Protein AF-A0A5N0T9B1-F1 (afdb_monomer_lite)

Radius of gyration: 21.79 Å; chains: 1; bounding box: 27×84×42 Å

Foldseek 3Di:
DDDDDDDDDPPPPPPPPPPPPPLQCLQLLVVVVPADNQLSVQLLVQLPVVDDPVLSSLLSQLSVQLVVVVVVVDDNVVSSLVSLVVSCVVVVHDSVVSCVSNVVSVVSSVVSSCVSRVPD

Structure (mmCIF, N/CA/C/O backbone):
data_AF-A0A5N0T9B1-F1
#
_entry.id   AF-A0A5N0T9B1-F1
#
loop_
_atom_site.group_PDB
_atom_site.id
_atom_site.type_symbol
_atom_site.label_atom_id
_atom_site.label_alt_id
_atom_site.label_comp_id
_atom_site.label_asym_id
_atom_site.label_entity_id
_atom_site.label_seq_id
_atom_site.pdbx_PDB_ins_code
_atom_site.Cartn_x
_atom_site.Cartn_y
_atom_site.Cartn_z
_atom_site.occupancy
_atom_site.B_iso_or_equiv
_atom_site.auth_seq_id
_atom_site.auth_comp_id
_atom_site.auth_asym_id
_atom_site.auth_atom_id
_atom_site.pdbx_PDB_model_num
ATOM 1 N N . MET A 1 1 ? 2.022 68.552 -26.330 1.00 42.69 1 MET A N 1
ATOM 2 C CA . MET A 1 1 ? 1.401 67.422 -27.057 1.00 42.69 1 MET A CA 1
ATOM 3 C C . MET A 1 1 ? 1.240 66.256 -26.085 1.00 42.69 1 MET A C 1
ATOM 5 O O . MET A 1 1 ? 2.226 65.833 -25.506 1.00 42.69 1 MET A O 1
ATOM 9 N N . ARG A 1 2 ? 0.004 65.817 -25.813 1.00 50.97 2 ARG A N 1
ATOM 10 C CA . ARG A 1 2 ? -0.320 64.638 -24.981 1.00 50.97 2 ARG A CA 1
ATOM 11 C C . ARG A 1 2 ? -0.745 63.488 -25.895 1.00 50.97 2 ARG A C 1
ATOM 13 O O . ARG A 1 2 ? -1.411 63.789 -26.885 1.00 50.97 2 ARG A O 1
ATOM 20 N N . LYS A 1 3 ? -0.468 62.243 -25.465 1.00 38.62 3 LYS A N 1
ATOM 21 C CA . LYS A 1 3 ? -1.038 60.915 -25.843 1.00 38.62 3 LYS A CA 1
ATOM 22 C C . LYS A 1 3 ? 0.107 59.941 -26.183 1.00 38.62 3 LYS A C 1
ATOM 24 O O . LYS A 1 3 ? 0.991 60.329 -26.923 1.00 38.62 3 LYS A O 1
ATOM 29 N N . ARG A 1 4 ? 0.173 58.686 -25.732 1.00 50.53 4 ARG A N 1
ATOM 30 C CA . ARG A 1 4 ? -0.710 57.812 -24.939 1.00 50.53 4 ARG A CA 1
ATOM 31 C C . ARG A 1 4 ? 0.179 56.663 -24.434 1.00 50.53 4 ARG A C 1
ATOM 33 O O . ARG A 1 4 ? 0.753 55.960 -25.256 1.00 50.53 4 ARG A O 1
ATOM 40 N N . THR A 1 5 ? 0.271 56.464 -23.124 1.00 50.59 5 THR A N 1
ATOM 41 C CA . THR A 1 5 ? 0.815 55.227 -22.547 1.00 50.59 5 THR A CA 1
ATOM 42 C C . THR A 1 5 ? -0.266 54.156 -22.671 1.00 50.59 5 THR A C 1
ATOM 44 O O . THR A 1 5 ? -1.339 54.300 -22.087 1.00 50.59 5 THR A O 1
ATOM 47 N N . LEU A 1 6 ? -0.026 53.126 -23.482 1.00 51.47 6 LEU A N 1
ATOM 48 C CA . LEU A 1 6 ? -0.866 51.931 -23.539 1.00 51.47 6 LEU A CA 1
ATOM 49 C C . LEU A 1 6 ? -0.496 51.039 -22.347 1.00 51.47 6 LEU A C 1
ATOM 51 O O . LEU A 1 6 ? 0.542 50.387 -22.358 1.00 51.47 6 LEU A O 1
ATOM 55 N N . LEU A 1 7 ? -1.333 51.052 -21.308 1.00 51.47 7 LEU A N 1
ATOM 56 C CA . LEU A 1 7 ? -1.374 49.992 -20.302 1.00 51.47 7 LEU A CA 1
ATOM 57 C C . LEU A 1 7 ? -2.104 48.792 -20.908 1.00 51.47 7 LEU A C 1
ATOM 59 O O . LEU A 1 7 ? -3.252 48.910 -21.333 1.00 51.47 7 LEU A O 1
ATOM 63 N N . MET A 1 8 ? -1.429 47.650 -20.938 1.00 51.38 8 MET A N 1
ATOM 64 C CA . MET A 1 8 ? -1.981 46.363 -21.343 1.00 51.38 8 MET A CA 1
ATOM 65 C C . MET A 1 8 ? -2.280 45.575 -20.056 1.00 51.38 8 MET A C 1
ATOM 67 O O . MET A 1 8 ? -1.345 45.318 -19.296 1.00 51.38 8 MET A O 1
ATOM 71 N N . PRO A 1 9 ? -3.541 45.223 -19.746 1.00 53.53 9 PRO A N 1
ATOM 72 C CA . PRO A 1 9 ? -3.843 44.337 -18.636 1.00 53.53 9 PRO A CA 1
ATOM 73 C C . PRO A 1 9 ? -3.727 42.900 -19.150 1.00 53.53 9 PRO A C 1
ATOM 75 O O . PRO A 1 9 ? -4.616 42.401 -19.835 1.00 53.53 9 PRO A O 1
ATOM 78 N N . ALA A 1 10 ? -2.605 42.240 -18.871 1.00 56.38 10 ALA A N 1
ATOM 79 C CA . ALA A 1 10 ? -2.507 40.798 -19.054 1.00 56.38 10 ALA A CA 1
ATOM 80 C C . ALA A 1 10 ? -3.120 40.131 -17.821 1.00 56.38 10 ALA A C 1
ATOM 82 O O . ALA A 1 10 ? -2.468 39.945 -16.796 1.00 56.38 10 ALA A O 1
ATOM 83 N N . THR A 1 11 ? -4.415 39.846 -17.914 1.00 59.34 11 THR A N 1
ATOM 84 C CA . THR A 1 11 ? -5.167 39.032 -16.962 1.00 59.34 11 THR A CA 1
ATOM 85 C C . THR A 1 11 ? -4.518 37.653 -16.902 1.00 59.34 11 THR A C 1
ATOM 87 O O . THR A 1 11 ? -4.680 36.838 -17.809 1.00 59.34 11 THR A O 1
ATOM 90 N N . MET A 1 12 ? -3.722 37.411 -15.865 1.00 60.41 12 MET A N 1
ATOM 91 C CA . MET A 1 12 ? -3.097 36.119 -15.624 1.00 60.41 12 MET A CA 1
ATOM 92 C C . MET A 1 12 ? -4.191 35.172 -15.122 1.00 60.41 12 MET A C 1
ATOM 94 O O . MET A 1 12 ? -4.624 35.249 -13.974 1.00 60.41 12 MET A O 1
ATOM 98 N N . VAL A 1 13 ? -4.712 34.345 -16.030 1.00 60.12 13 VAL A N 1
ATOM 99 C CA . VAL A 1 13 ? -5.635 33.255 -15.708 1.00 60.12 13 VAL A CA 1
ATOM 100 C C . VAL A 1 13 ? -4.871 32.264 -14.837 1.00 60.12 13 VAL A C 1
ATOM 102 O O . VAL A 1 13 ? -3.969 31.575 -15.310 1.00 60.12 13 VAL A O 1
ATOM 105 N N . LEU A 1 14 ? -5.207 32.232 -13.550 1.00 53.50 14 LEU A N 1
ATOM 106 C CA . LEU A 1 14 ? -4.724 31.232 -12.611 1.00 53.50 14 LEU A CA 1
ATOM 107 C C . LEU A 1 14 ? -5.375 29.895 -12.994 1.00 53.50 14 LEU A C 1
ATOM 109 O O . LEU A 1 14 ? -6.526 29.635 -12.648 1.00 53.50 14 LEU A O 1
ATOM 113 N N . MET A 1 15 ? -4.662 29.069 -13.764 1.00 49.84 15 MET A N 1
ATOM 114 C CA . MET A 1 15 ? -5.004 27.658 -13.924 1.00 49.84 15 MET A CA 1
ATOM 115 C C . MET A 1 15 ? -4.850 26.991 -12.555 1.00 49.84 15 MET A C 1
ATOM 117 O O . MET A 1 15 ? -3.748 26.632 -12.148 1.00 49.84 15 MET A O 1
ATOM 121 N N . MET A 1 16 ? -5.957 26.845 -11.829 1.00 51.72 16 MET A N 1
ATOM 122 C CA . MET A 1 16 ? -6.054 25.842 -10.777 1.00 51.72 16 MET A CA 1
ATOM 123 C C . MET A 1 16 ? -6.036 24.478 -11.466 1.00 51.72 16 MET A C 1
ATOM 125 O O . MET A 1 16 ? -7.067 23.982 -11.912 1.00 51.72 16 MET A O 1
ATOM 129 N N . ALA A 1 17 ? -4.842 23.906 -11.607 1.00 48.41 17 ALA A N 1
ATOM 130 C CA . ALA A 1 17 ? -4.698 22.483 -11.843 1.00 48.41 17 ALA A CA 1
ATOM 131 C C . ALA A 1 17 ? -5.207 21.782 -10.581 1.00 48.41 17 ALA A C 1
ATOM 133 O O . ALA A 1 17 ? -4.520 21.719 -9.563 1.00 48.41 17 ALA A O 1
ATOM 134 N N . THR A 1 18 ? -6.452 21.323 -10.622 1.00 43.66 18 THR A N 1
ATOM 135 C CA . THR A 1 18 ? -6.958 20.340 -9.675 1.00 43.66 18 THR A CA 1
ATOM 136 C C . THR A 1 18 ? -6.237 19.034 -9.983 1.00 43.66 18 THR A C 1
ATOM 138 O O . THR A 1 18 ? -6.668 18.251 -10.828 1.00 43.66 18 THR A O 1
ATOM 141 N N . ALA A 1 19 ? -5.082 18.844 -9.341 1.00 42.78 19 ALA A N 1
ATOM 142 C CA . ALA A 1 19 ? -4.444 17.546 -9.219 1.00 42.78 19 ALA A CA 1
ATOM 143 C C . ALA A 1 19 ? -5.432 16.646 -8.474 1.00 42.78 19 ALA A C 1
ATOM 145 O O . ALA A 1 19 ? -5.514 16.658 -7.249 1.00 42.78 19 ALA A O 1
ATOM 146 N N . HIS A 1 20 ? -6.267 15.950 -9.237 1.00 39.19 20 HIS A N 1
ATOM 147 C CA . HIS A 1 20 ? -6.943 14.777 -8.734 1.00 39.19 20 HIS A CA 1
ATOM 148 C C . HIS A 1 20 ? -5.816 13.757 -8.603 1.00 39.19 20 HIS A C 1
ATOM 150 O O . HIS A 1 20 ? -5.296 13.282 -9.610 1.00 39.19 20 HIS A O 1
ATOM 156 N N . ALA A 1 21 ? -5.352 13.519 -7.376 1.00 39.22 21 ALA A N 1
ATOM 157 C CA . ALA A 1 21 ? -4.737 12.240 -7.078 1.00 39.22 21 ALA A CA 1
ATOM 158 C C . ALA A 1 21 ? -5.786 11.202 -7.487 1.00 39.22 21 ALA A C 1
ATOM 160 O O . ALA A 1 21 ? -6.917 11.256 -7.000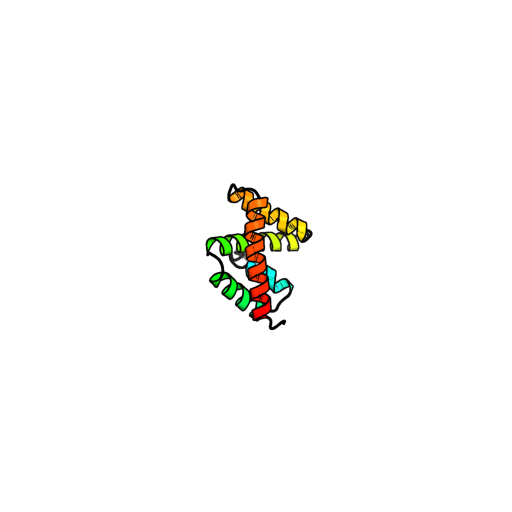 1.00 39.22 21 ALA A O 1
ATOM 161 N N . GLU A 1 22 ? -5.479 10.378 -8.483 1.00 45.44 22 GLU A N 1
ATOM 162 C CA . GLU A 1 22 ? -6.354 9.278 -8.872 1.00 45.44 22 GLU A CA 1
ATOM 163 C C . GLU A 1 22 ? -6.501 8.382 -7.633 1.00 45.44 22 GLU A C 1
ATOM 165 O O . GLU A 1 22 ? -5.569 7.669 -7.262 1.00 45.44 22 GLU A O 1
ATOM 170 N N . GLU A 1 23 ? -7.643 8.460 -6.941 1.00 42.78 23 GLU A N 1
ATOM 171 C CA . GLU A 1 23 ? -8.046 7.421 -5.993 1.00 42.78 23 GLU A CA 1
ATOM 172 C C . GLU A 1 23 ? -8.006 6.095 -6.771 1.00 42.78 23 GLU A C 1
ATOM 174 O O . GLU A 1 23 ? -8.786 5.920 -7.710 1.00 42.78 23 GLU A O 1
ATOM 179 N N . GLY A 1 24 ? -7.076 5.187 -6.452 1.00 54.31 24 GLY A N 1
ATOM 180 C CA . GLY A 1 24 ? -6.953 3.916 -7.175 1.00 54.31 24 GLY A CA 1
ATOM 181 C C . GLY A 1 24 ? -5.556 3.475 -7.620 1.00 54.31 24 GLY A C 1
ATOM 182 O O . GLY A 1 24 ? -5.487 2.446 -8.301 1.00 54.31 24 GLY A O 1
ATOM 183 N N . ASP A 1 25 ? -4.479 4.210 -7.306 1.00 79.69 25 ASP A N 1
ATOM 184 C CA . ASP A 1 25 ? -3.112 3.801 -7.684 1.00 79.69 25 ASP A CA 1
ATOM 185 C C . ASP A 1 25 ? -2.171 3.497 -6.509 1.00 79.69 25 ASP A C 1
ATOM 187 O O . ASP A 1 25 ? -0.979 3.273 -6.710 1.00 79.69 25 ASP A O 1
ATOM 191 N N . GLY A 1 26 ? -2.675 3.429 -5.275 1.00 93.00 26 GLY A N 1
ATOM 192 C CA . GLY A 1 26 ? -1.852 3.126 -4.102 1.00 93.00 26 GLY A CA 1
ATOM 193 C C . GLY A 1 26 ? -1.152 1.767 -4.198 1.00 93.00 26 GLY A C 1
ATOM 194 O O . GLY A 1 26 ? 0.017 1.640 -3.830 1.00 93.00 26 GLY A O 1
ATOM 195 N N . VAL A 1 27 ? -1.827 0.750 -4.748 1.00 95.06 27 VAL A N 1
ATOM 196 C CA . VAL A 1 27 ? -1.220 -0.573 -4.985 1.00 95.06 27 VAL A CA 1
ATOM 197 C C . VAL A 1 27 ? -0.052 -0.485 -5.968 1.00 95.06 27 VAL A C 1
ATOM 199 O O . VAL A 1 27 ? 1.029 -0.999 -5.672 1.00 95.06 27 VAL A O 1
ATOM 202 N N . THR A 1 28 ? -0.238 0.173 -7.114 1.00 95.62 28 THR A N 1
ATOM 203 C CA . THR A 1 28 ? 0.823 0.302 -8.123 1.00 95.62 28 THR A CA 1
ATOM 204 C C . THR A 1 28 ? 1.950 1.197 -7.614 1.00 95.62 28 THR A C 1
ATOM 206 O O . THR A 1 28 ? 3.114 0.840 -7.771 1.00 95.62 28 THR A O 1
ATOM 209 N N . ALA A 1 29 ? 1.638 2.306 -6.940 1.00 94.38 29 ALA A N 1
ATOM 210 C CA . ALA A 1 29 ? 2.619 3.238 -6.390 1.00 94.38 29 ALA A CA 1
ATOM 211 C C . ALA A 1 29 ? 3.554 2.559 -5.378 1.00 94.38 29 ALA A C 1
ATOM 213 O O . ALA A 1 29 ? 4.772 2.709 -5.465 1.00 94.38 29 ALA A O 1
ATOM 214 N N . MET A 1 30 ? 3.011 1.716 -4.489 1.00 94.56 30 MET A N 1
ATOM 215 C CA . MET A 1 30 ? 3.819 0.895 -3.577 1.00 94.56 30 MET A CA 1
ATOM 216 C C . MET A 1 30 ? 4.777 -0.063 -4.304 1.00 94.56 30 MET A C 1
ATOM 218 O O . MET A 1 30 ? 5.818 -0.431 -3.758 1.00 94.56 30 MET A O 1
ATOM 222 N N . CYS A 1 31 ? 4.413 -0.516 -5.505 1.00 95.50 31 CYS A N 1
ATOM 223 C CA . CYS A 1 31 ? 5.234 -1.411 -6.315 1.00 95.50 31 CYS A CA 1
ATOM 224 C C . CYS A 1 31 ? 6.328 -0.652 -7.085 1.00 95.50 31 CYS A C 1
ATOM 226 O O . CYS A 1 31 ? 7.480 -1.097 -7.114 1.00 95.50 31 CYS A O 1
ATOM 228 N N . LEU A 1 32 ? 5.986 0.505 -7.660 1.00 94.56 32 LEU A N 1
ATOM 229 C CA . LEU A 1 32 ? 6.862 1.315 -8.518 1.00 94.56 32 LEU A CA 1
ATOM 230 C C . LEU A 1 32 ? 8.124 1.825 -7.809 1.00 94.56 32 LEU A C 1
ATOM 232 O O . LEU A 1 32 ? 9.111 2.137 -8.468 1.00 94.56 32 LEU A O 1
ATOM 236 N N . ASP A 1 33 ? 8.129 1.858 -6.475 1.00 85.94 33 ASP A N 1
ATOM 237 C CA . ASP A 1 33 ? 9.324 2.150 -5.671 1.00 85.94 33 ASP A CA 1
ATOM 238 C C . ASP A 1 33 ? 10.480 1.162 -5.935 1.00 85.94 33 ASP A C 1
ATOM 240 O O . ASP A 1 33 ? 11.651 1.491 -5.752 1.00 85.94 33 ASP A O 1
ATOM 244 N N . ARG A 1 34 ? 10.172 -0.072 -6.359 1.00 89.06 34 ARG A N 1
ATOM 245 C CA . ARG A 1 34 ? 11.159 -1.160 -6.496 1.00 89.06 34 ARG A CA 1
ATOM 246 C C . ARG A 1 34 ? 11.172 -1.846 -7.855 1.00 89.06 34 ARG A C 1
ATOM 248 O O . ARG A 1 34 ? 12.164 -2.493 -8.181 1.00 89.06 34 ARG A O 1
ATOM 255 N N . TYR A 1 35 ? 10.095 -1.731 -8.618 1.00 93.94 35 TYR A N 1
ATOM 256 C CA . TYR A 1 35 ? 9.870 -2.500 -9.836 1.00 93.94 35 TYR A CA 1
ATOM 257 C C . TYR A 1 35 ? 9.469 -1.594 -10.995 1.00 93.94 35 TYR A C 1
ATOM 259 O O . TYR A 1 35 ? 9.023 -0.465 -10.795 1.00 93.94 35 TYR A O 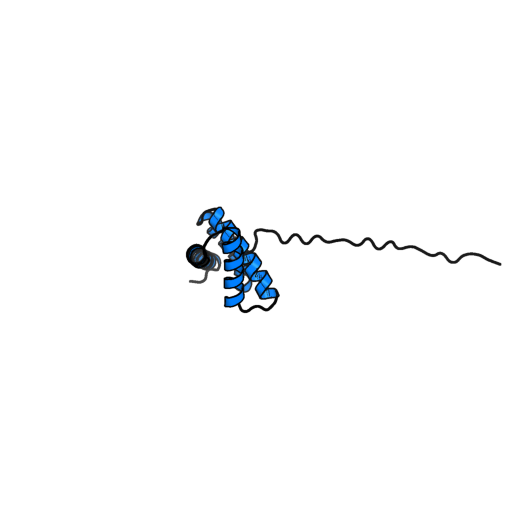1
ATOM 267 N N . ASP A 1 36 ? 9.641 -2.082 -12.222 1.00 94.00 36 ASP A N 1
ATOM 268 C CA . ASP A 1 36 ? 9.227 -1.337 -13.406 1.00 94.00 36 ASP A CA 1
ATOM 269 C C . ASP A 1 36 ? 7.697 -1.281 -13.566 1.00 94.00 36 ASP A C 1
ATOM 271 O O . ASP A 1 36 ? 6.931 -2.029 -12.949 1.00 94.00 36 ASP A O 1
ATOM 275 N N . ALA A 1 37 ? 7.249 -0.359 -14.419 1.00 93.25 37 ALA A N 1
ATOM 276 C CA . ALA A 1 37 ? 5.833 -0.090 -14.625 1.00 93.25 37 ALA A CA 1
ATOM 277 C C . ALA A 1 37 ? 5.056 -1.282 -15.202 1.00 93.25 37 ALA A C 1
ATOM 279 O O . ALA A 1 37 ? 3.888 -1.460 -14.852 1.00 93.25 37 ALA A O 1
ATOM 280 N N . ASP A 1 38 ? 5.683 -2.114 -16.038 1.00 94.25 38 ASP A N 1
ATOM 281 C CA . ASP A 1 38 ? 5.015 -3.263 -16.652 1.00 94.25 38 ASP A CA 1
ATOM 282 C C . ASP A 1 38 ? 4.784 -4.369 -15.610 1.00 94.25 38 ASP A C 1
ATOM 284 O O . ASP A 1 38 ? 3.678 -4.917 -15.514 1.00 94.25 38 ASP A O 1
ATOM 288 N N . ALA A 1 39 ? 5.787 -4.642 -14.769 1.00 95.12 39 ALA A N 1
ATOM 289 C CA . ALA A 1 39 ? 5.677 -5.573 -13.651 1.00 95.12 39 ALA A CA 1
ATOM 290 C C . ALA A 1 39 ? 4.608 -5.119 -12.647 1.00 95.12 39 ALA A C 1
ATOM 292 O O . ALA A 1 39 ? 3.768 -5.923 -12.234 1.00 95.12 39 ALA A O 1
ATOM 293 N N . CYS A 1 40 ? 4.578 -3.829 -12.301 1.00 96.19 40 CYS A N 1
ATOM 294 C CA . CYS A 1 40 ? 3.585 -3.290 -11.374 1.00 96.19 40 CYS A CA 1
ATOM 295 C C . CYS A 1 40 ? 2.168 -3.295 -11.951 1.00 96.19 40 CYS A C 1
ATOM 297 O O . CYS A 1 40 ? 1.237 -3.716 -11.267 1.00 96.19 40 CYS A O 1
ATOM 299 N N . ALA A 1 41 ? 1.981 -2.932 -13.224 1.00 94.81 41 ALA A N 1
ATOM 300 C CA . ALA A 1 41 ? 0.675 -3.020 -13.878 1.00 94.81 41 ALA A CA 1
ATOM 301 C C . ALA A 1 41 ? 0.156 -4.469 -13.926 1.00 94.81 41 ALA A C 1
ATOM 303 O O . ALA A 1 41 ? -1.025 -4.730 -13.667 1.00 94.81 41 ALA A O 1
ATOM 304 N N . CYS A 1 42 ? 1.043 -5.426 -14.220 1.00 95.81 42 CYS A N 1
ATOM 305 C CA . CYS A 1 42 ? 0.740 -6.853 -14.169 1.00 95.81 42 CYS A CA 1
ATOM 306 C C . CYS A 1 42 ? 0.338 -7.295 -12.752 1.00 95.81 42 CYS A C 1
ATOM 308 O O . CYS A 1 42 ? -0.710 -7.925 -12.582 1.00 95.81 42 CYS A O 1
ATOM 310 N N . ALA A 1 43 ? 1.115 -6.915 -11.734 1.00 96.94 43 ALA A N 1
ATOM 311 C CA . ALA A 1 43 ? 0.886 -7.306 -10.348 1.00 96.94 43 ALA A CA 1
ATOM 312 C C . ALA A 1 43 ? -0.415 -6.721 -9.781 1.00 96.94 43 ALA A C 1
ATOM 314 O O . ALA A 1 43 ? -1.206 -7.461 -9.194 1.00 96.94 43 ALA A O 1
ATOM 315 N N . SER A 1 44 ? -0.687 -5.433 -10.017 1.00 96.06 44 SER A N 1
ATOM 316 C CA . SER A 1 44 ? -1.932 -4.772 -9.605 1.00 96.06 44 SER A CA 1
ATOM 317 C C . SER A 1 44 ? -3.153 -5.440 -10.246 1.00 96.06 44 SER A C 1
ATOM 319 O O . SER A 1 44 ? -4.156 -5.698 -9.574 1.00 96.06 44 SER A O 1
ATOM 321 N N . LYS A 1 45 ? -3.070 -5.796 -11.538 1.00 95.56 45 LYS A N 1
ATOM 322 C CA . LYS A 1 45 ? -4.140 -6.525 -12.240 1.00 95.56 45 LYS A CA 1
ATOM 323 C C . LYS A 1 45 ? -4.343 -7.933 -11.678 1.00 95.56 45 LYS A C 1
ATOM 325 O O . LYS A 1 45 ? -5.488 -8.345 -11.500 1.00 95.56 45 LYS A O 1
ATOM 330 N N . ALA A 1 46 ? -3.261 -8.664 -11.418 1.00 96.88 46 ALA A N 1
ATOM 331 C CA . ALA A 1 46 ? -3.323 -10.002 -10.841 1.00 96.88 46 ALA A CA 1
ATOM 332 C C . ALA A 1 46 ? -3.924 -9.971 -9.428 1.00 96.88 46 ALA A C 1
ATOM 334 O O . ALA A 1 46 ? -4.839 -10.738 -9.141 1.00 96.88 46 ALA A O 1
ATOM 335 N N . LEU A 1 47 ? -3.496 -9.025 -8.585 1.00 97.31 47 LEU A N 1
ATOM 336 C CA . LEU A 1 47 ? -4.033 -8.848 -7.237 1.00 97.31 47 LEU A CA 1
ATOM 337 C C . LEU A 1 47 ? -5.542 -8.582 -7.263 1.00 97.31 47 LEU A C 1
ATOM 339 O O . LEU A 1 47 ? -6.278 -9.210 -6.508 1.00 97.31 47 LEU A O 1
ATOM 343 N N . ARG A 1 48 ? -6.017 -7.718 -8.170 1.00 95.69 48 ARG A N 1
ATOM 344 C CA . ARG A 1 48 ? -7.452 -7.429 -8.344 1.00 95.69 48 ARG A CA 1
ATOM 345 C C . ARG A 1 48 ? -8.282 -8.669 -8.703 1.00 95.69 48 ARG A C 1
ATOM 347 O O . ARG A 1 48 ? -9.472 -8.697 -8.414 1.00 95.69 48 ARG A O 1
ATOM 354 N N . GLY A 1 49 ? -7.680 -9.670 -9.347 1.00 95.38 49 GLY A N 1
ATOM 355 C CA . GLY A 1 49 ? -8.327 -10.953 -9.640 1.00 95.38 49 GLY A CA 1
ATOM 356 C C . GLY A 1 49 ? -8.267 -11.973 -8.496 1.00 95.38 49 GLY A C 1
ATOM 357 O O . GLY A 1 49 ? -9.029 -12.936 -8.520 1.00 95.38 49 GLY A O 1
ATOM 358 N N . GLU A 1 50 ? -7.379 -11.770 -7.521 1.00 96.62 50 GLU A N 1
ATOM 359 C CA . GLU A 1 50 ? -7.102 -12.705 -6.422 1.00 96.62 50 GLU A CA 1
ATOM 360 C C . GLU A 1 50 ? -7.860 -12.347 -5.134 1.00 96.62 50 GLU A C 1
ATOM 362 O O . GLU A 1 50 ? -8.293 -13.233 -4.397 1.00 96.62 50 GLU A O 1
ATOM 367 N N . VAL A 1 51 ? -8.025 -11.053 -4.840 1.00 96.25 51 VAL A N 1
ATOM 368 C CA . VAL A 1 51 ? -8.707 -10.577 -3.625 1.00 96.25 51 VAL A CA 1
ATOM 369 C C . VAL A 1 51 ? -10.105 -10.035 -3.924 1.00 96.25 51 VAL A C 1
ATOM 371 O O . VAL A 1 51 ? -10.467 -9.791 -5.074 1.00 96.25 51 VAL A O 1
ATOM 374 N N . SER A 1 52 ? -10.918 -9.841 -2.881 1.00 96.56 52 SER A N 1
ATOM 375 C CA . SER A 1 52 ? -12.219 -9.186 -3.051 1.00 96.56 52 SER A CA 1
ATOM 376 C C . SER A 1 52 ? -12.054 -7.717 -3.466 1.00 96.56 52 SER A C 1
ATOM 378 O O . SER A 1 52 ? -11.035 -7.093 -3.174 1.00 96.56 52 SER A O 1
ATOM 380 N N . ALA A 1 53 ? -13.070 -7.138 -4.114 1.00 95.69 53 ALA A N 1
ATOM 381 C CA . ALA A 1 53 ? -13.045 -5.721 -4.489 1.00 95.69 53 ALA A CA 1
ATOM 382 C C . ALA A 1 53 ? -12.850 -4.806 -3.266 1.00 95.69 53 ALA A C 1
ATOM 384 O O . ALA A 1 53 ? -12.012 -3.913 -3.301 1.00 95.69 53 ALA A O 1
ATOM 385 N N . GLU A 1 54 ? -13.538 -5.101 -2.158 1.00 95.19 54 GLU A N 1
ATOM 386 C CA . GLU A 1 54 ? -13.402 -4.358 -0.898 1.00 95.19 54 GLU A CA 1
ATOM 387 C C . GLU A 1 54 ? -11.984 -4.468 -0.310 1.00 95.19 54 GLU A C 1
ATOM 389 O O . GLU A 1 54 ? -11.439 -3.493 0.197 1.00 95.19 54 GLU A O 1
ATOM 394 N N . ASP A 1 55 ? -11.362 -5.651 -0.383 1.00 96.12 55 ASP A N 1
ATOM 395 C CA . ASP A 1 55 ? -9.969 -5.839 0.040 1.00 96.12 55 ASP A CA 1
ATOM 396 C C . ASP A 1 55 ? -9.001 -5.033 -0.823 1.00 96.12 55 ASP A C 1
ATOM 398 O O . ASP A 1 55 ? -8.071 -4.423 -0.295 1.00 96.12 55 ASP A O 1
ATOM 402 N N . PHE A 1 56 ? -9.215 -5.036 -2.140 1.00 96.06 56 PHE A N 1
ATOM 403 C CA . PHE A 1 56 ? -8.394 -4.273 -3.070 1.00 96.06 56 PHE A CA 1
ATOM 404 C C . PHE A 1 56 ? -8.504 -2.775 -2.780 1.00 96.06 56 PHE A C 1
ATOM 406 O O . PHE A 1 56 ? -7.481 -2.131 -2.592 1.00 96.06 56 PHE A O 1
ATOM 413 N N . GLU A 1 57 ? -9.723 -2.242 -2.678 1.00 95.69 57 GLU A N 1
ATOM 414 C CA . GLU A 1 57 ? -9.981 -0.828 -2.378 1.00 95.69 57 GLU A CA 1
ATOM 415 C C . GLU A 1 57 ? -9.388 -0.409 -1.027 1.00 95.69 57 GLU A C 1
ATOM 417 O O . GLU A 1 57 ? -8.747 0.636 -0.927 1.00 95.69 57 GLU A O 1
ATOM 422 N N . LEU A 1 58 ? -9.531 -1.242 0.010 1.00 96.25 58 LEU A N 1
ATOM 423 C CA . LEU A 1 58 ? -8.919 -0.987 1.313 1.00 96.25 58 LEU A CA 1
ATOM 424 C C . LEU A 1 58 ? -7.392 -0.920 1.217 1.00 96.25 58 LEU A C 1
ATOM 426 O O . LEU A 1 58 ? -6.767 -0.017 1.771 1.00 96.25 58 LEU A O 1
ATOM 430 N N . TYR A 1 59 ? -6.781 -1.908 0.567 1.00 97.44 59 TYR A N 1
ATOM 431 C CA . TYR A 1 59 ? -5.329 -1.992 0.461 1.00 97.44 59 TYR A CA 1
ATOM 432 C C . TYR A 1 59 ? -4.754 -0.878 -0.417 1.00 97.44 59 TYR A C 1
ATOM 434 O O . TYR A 1 59 ? -3.694 -0.345 -0.099 1.00 97.44 59 TYR A O 1
ATOM 442 N N . ASP A 1 60 ? -5.479 -0.488 -1.464 1.00 96.62 60 ASP A N 1
ATOM 443 C CA . ASP A 1 60 ? -5.151 0.650 -2.312 1.00 96.62 60 ASP A CA 1
ATOM 444 C C . ASP A 1 60 ? -5.196 1.970 -1.538 1.00 96.62 60 ASP A C 1
ATOM 446 O O . ASP A 1 60 ? -4.215 2.709 -1.532 1.00 96.62 60 ASP A O 1
ATOM 450 N N . ALA A 1 61 ? -6.268 2.216 -0.779 1.00 96.62 61 ALA A N 1
ATOM 451 C CA . ALA A 1 61 ? -6.405 3.427 0.024 1.00 96.62 61 ALA A CA 1
ATOM 452 C C . ALA A 1 61 ? -5.323 3.548 1.112 1.00 96.62 61 ALA A C 1
ATOM 454 O O . ALA A 1 61 ? -4.841 4.646 1.386 1.00 96.62 61 ALA A O 1
ATOM 455 N N . ILE A 1 62 ? -4.925 2.430 1.734 1.00 97.00 62 ILE A N 1
ATOM 456 C CA . ILE A 1 62 ? -3.784 2.409 2.667 1.00 97.00 62 ILE A CA 1
ATOM 457 C C . ILE A 1 62 ? -2.483 2.686 1.919 1.00 97.00 62 ILE A C 1
ATOM 459 O O . ILE A 1 62 ? -1.650 3.429 2.425 1.00 97.00 62 ILE A O 1
ATOM 463 N N . GLY A 1 63 ? -2.306 2.096 0.735 1.00 96.62 63 GLY A N 1
ATOM 464 C CA . GLY A 1 63 ? -1.140 2.319 -0.112 1.00 96.62 63 GLY A CA 1
ATOM 465 C C . GLY A 1 63 ? -0.967 3.783 -0.500 1.00 96.62 63 GLY A C 1
ATOM 466 O O . GLY A 1 63 ? 0.134 4.303 -0.386 1.00 96.62 63 GLY A O 1
ATOM 467 N N . ALA A 1 64 ? -2.045 4.464 -0.888 1.00 96.44 64 ALA A N 1
ATOM 468 C CA . ALA A 1 64 ? -2.009 5.879 -1.246 1.00 96.44 64 ALA A CA 1
ATOM 469 C C . ALA A 1 64 ? -1.572 6.764 -0.061 1.00 96.44 64 ALA A C 1
ATOM 471 O O . ALA A 1 64 ? -0.578 7.477 -0.174 1.00 96.44 64 ALA A O 1
ATOM 472 N N . ASP A 1 65 ? -2.233 6.644 1.100 1.00 96.94 65 ASP A N 1
ATOM 473 C CA . ASP A 1 65 ? -1.872 7.384 2.331 1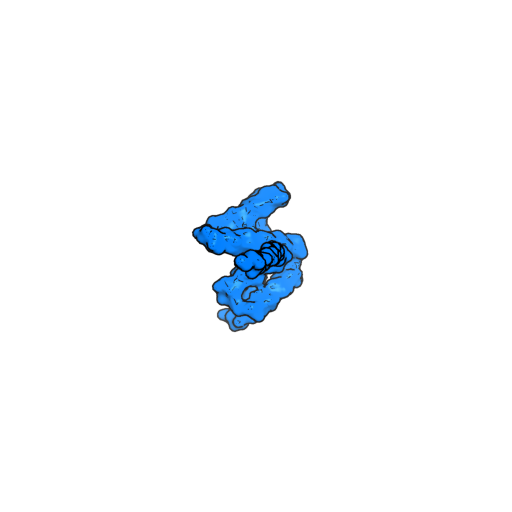.00 96.94 65 ASP A CA 1
ATOM 474 C C . ASP A 1 65 ? -0.430 7.053 2.771 1.00 96.94 65 ASP A C 1
ATOM 476 O O . ASP A 1 65 ? 0.361 7.928 3.120 1.00 96.94 65 ASP A O 1
ATOM 480 N N . TYR A 1 66 ? -0.029 5.782 2.669 1.00 97.00 66 TYR A N 1
ATOM 481 C CA . TYR A 1 66 ? 1.344 5.360 2.936 1.00 97.00 66 TYR A CA 1
ATOM 482 C C . TYR A 1 66 ? 2.370 6.081 2.050 1.00 97.00 66 TYR A C 1
ATOM 484 O O . TYR A 1 66 ? 3.373 6.570 2.572 1.00 97.00 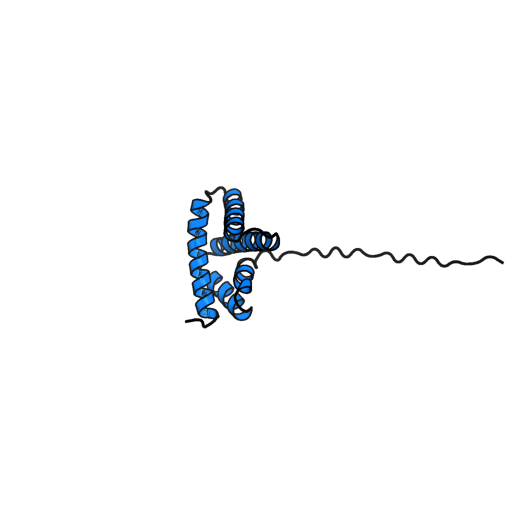66 TYR A O 1
ATOM 492 N N . MET A 1 67 ? 2.128 6.173 0.739 1.00 95.62 67 MET A N 1
ATOM 493 C CA . MET A 1 67 ? 3.038 6.854 -0.185 1.00 95.62 67 MET A CA 1
ATOM 494 C C . MET A 1 67 ? 3.102 8.362 0.089 1.00 95.62 67 MET A C 1
ATOM 496 O O . MET A 1 67 ? 4.202 8.907 0.154 1.00 95.62 67 MET A O 1
ATOM 500 N N . GLU A 1 68 ? 1.969 9.017 0.359 1.00 96.00 68 GLU A N 1
ATOM 501 C CA . GLU A 1 68 ? 1.935 10.438 0.745 1.00 96.00 68 GLU A CA 1
ATOM 502 C C . GLU A 1 68 ? 2.784 10.713 2.000 1.00 96.00 68 GLU A C 1
ATOM 504 O O . GLU A 1 68 ? 3.521 11.700 2.079 1.00 96.00 68 GLU A O 1
ATOM 509 N N . ARG A 1 69 ? 2.740 9.812 2.987 1.00 96.94 69 ARG A N 1
ATOM 510 C CA . ARG A 1 69 ? 3.548 9.916 4.214 1.00 96.94 69 ARG A CA 1
ATOM 511 C C . ARG A 1 69 ? 5.036 9.703 3.973 1.00 96.94 69 ARG A C 1
ATOM 513 O O . ARG A 1 69 ? 5.853 10.398 4.580 1.00 96.94 69 ARG A O 1
ATOM 520 N N . LEU A 1 70 ? 5.400 8.768 3.095 1.00 96.31 70 LEU A N 1
ATOM 521 C CA . LEU A 1 70 ? 6.795 8.587 2.690 1.00 96.31 70 LEU A CA 1
ATOM 522 C C . LEU A 1 70 ? 7.336 9.839 1.998 1.00 96.31 70 LEU A C 1
ATOM 524 O O . LEU A 1 70 ? 8.442 10.280 2.308 1.00 96.31 70 LEU A O 1
ATOM 528 N N . GLU A 1 71 ? 6.551 10.440 1.104 1.00 95.44 71 GLU A N 1
ATOM 529 C CA . GLU A 1 71 ? 6.906 11.697 0.437 1.00 95.44 71 GLU A CA 1
ATOM 530 C C . GLU A 1 71 ? 7.070 12.853 1.436 1.00 95.44 71 GLU A C 1
ATOM 532 O O . GLU A 1 71 ? 7.944 13.706 1.266 1.00 95.44 71 GLU A O 1
ATOM 537 N N . ALA A 1 72 ? 6.296 12.845 2.525 1.00 96.94 72 ALA A N 1
ATOM 538 C CA . ALA A 1 72 ? 6.442 13.774 3.646 1.00 96.94 72 ALA A CA 1
ATOM 539 C C . ALA A 1 72 ? 7.650 13.476 4.565 1.00 96.94 72 ALA A C 1
ATOM 541 O O . ALA A 1 72 ? 7.940 14.262 5.471 1.00 96.94 72 ALA A O 1
ATOM 542 N N . GLY A 1 73 ? 8.378 12.379 4.331 1.00 97.56 73 GLY A N 1
ATOM 543 C CA . GLY A 1 73 ? 9.593 12.006 5.057 1.00 97.56 73 GLY A CA 1
ATOM 544 C C . GLY A 1 73 ? 9.369 11.147 6.303 1.00 97.56 73 GLY A C 1
ATOM 545 O O . GLY A 1 73 ? 10.279 11.034 7.128 1.00 97.56 73 GLY A O 1
ATOM 546 N N . GLU A 1 74 ? 8.185 10.552 6.473 1.00 98.12 74 GLU A N 1
ATOM 547 C CA . GLU A 1 74 ? 7.952 9.576 7.541 1.00 98.12 74 GLU A CA 1
ATOM 548 C C . GLU A 1 74 ? 8.736 8.270 7.297 1.00 98.12 74 GLU A C 1
ATOM 550 O O . GLU A 1 74 ? 8.959 7.845 6.163 1.00 98.12 74 GLU A O 1
ATOM 555 N N . ASP A 1 75 ? 9.143 7.597 8.379 1.00 97.75 75 ASP A N 1
ATOM 556 C CA . ASP A 1 75 ? 9.722 6.251 8.294 1.00 97.75 75 ASP A CA 1
ATOM 557 C C . ASP A 1 75 ? 8.690 5.243 7.767 1.00 97.75 75 ASP A C 1
ATOM 559 O O . ASP A 1 75 ? 7.514 5.311 8.121 1.00 97.75 75 ASP A O 1
ATOM 563 N N . MET A 1 76 ? 9.135 4.245 6.998 1.00 94.94 76 MET A N 1
ATOM 564 C CA . MET A 1 76 ? 8.255 3.243 6.388 1.00 94.94 76 MET A CA 1
ATOM 565 C C . MET A 1 76 ? 7.324 2.551 7.392 1.00 94.94 76 MET A C 1
ATOM 567 O O . MET A 1 76 ? 6.144 2.350 7.105 1.00 94.94 76 MET A O 1
ATOM 571 N N . SER A 1 77 ? 7.829 2.165 8.567 1.00 95.38 77 SER A N 1
ATOM 572 C CA . SER A 1 77 ? 7.006 1.480 9.565 1.00 95.38 77 SER A CA 1
ATOM 573 C C . SER A 1 77 ? 5.992 2.430 10.199 1.00 95.38 77 SER A C 1
ATOM 575 O O . SER A 1 77 ? 4.869 2.012 10.500 1.00 95.38 77 SER A O 1
ATOM 577 N N . ALA A 1 78 ? 6.386 3.684 10.428 1.00 96.81 78 ALA A N 1
ATOM 578 C CA . ALA A 1 78 ? 5.507 4.710 10.978 1.00 96.81 78 ALA A CA 1
ATOM 579 C C . ALA A 1 78 ? 4.400 5.071 9.979 1.00 96.81 78 ALA A C 1
ATOM 581 O O . ALA A 1 78 ? 3.225 4.989 10.333 1.00 96.81 78 ALA A O 1
ATOM 582 N N . ALA A 1 79 ? 4.772 5.327 8.724 1.00 97.75 79 ALA A N 1
ATOM 583 C CA . ALA A 1 79 ? 3.862 5.655 7.638 1.00 97.75 79 ALA A CA 1
ATOM 584 C C . ALA A 1 79 ? 2.803 4.562 7.434 1.00 97.75 79 ALA A C 1
ATOM 586 O O . ALA A 1 79 ? 1.608 4.847 7.397 1.00 97.75 79 ALA A O 1
ATOM 587 N N . TRP A 1 80 ? 3.218 3.288 7.375 1.00 96.25 80 TRP A N 1
ATOM 588 C CA . TRP A 1 80 ? 2.283 2.173 7.190 1.00 96.25 80 TRP A CA 1
ATOM 589 C C . TRP A 1 80 ? 1.322 2.020 8.372 1.00 96.25 80 TRP A C 1
ATOM 591 O O . TRP A 1 80 ? 0.130 1.754 8.190 1.00 96.25 80 TRP A O 1
ATOM 601 N N . SER A 1 81 ? 1.841 2.175 9.594 1.00 95.94 81 SER A N 1
ATOM 602 C CA . SER A 1 81 ? 1.033 2.078 10.812 1.00 95.94 81 SER A CA 1
ATOM 603 C C . SER A 1 81 ? 0.004 3.204 10.868 1.00 95.94 81 SER A C 1
ATOM 605 O O . SER A 1 81 ? -1.171 2.926 11.085 1.00 95.94 81 SER A O 1
ATOM 607 N N . ALA A 1 82 ? 0.419 4.440 10.580 1.00 97.56 82 ALA A N 1
ATOM 608 C CA . ALA A 1 82 ? -0.458 5.603 10.579 1.00 97.56 82 ALA A CA 1
ATOM 609 C C . ALA A 1 82 ? -1.538 5.518 9.487 1.00 97.56 82 ALA A C 1
ATOM 611 O O . ALA A 1 82 ? -2.712 5.720 9.785 1.00 97.56 82 ALA A O 1
ATOM 612 N N . ALA A 1 83 ? -1.183 5.125 8.259 1.00 97.62 83 ALA A N 1
ATOM 613 C CA . ALA A 1 83 ? -2.156 4.901 7.187 1.00 97.62 83 ALA A CA 1
ATOM 614 C C . ALA A 1 83 ? -3.172 3.796 7.540 1.00 97.62 83 ALA A C 1
ATOM 616 O O . ALA A 1 83 ? -4.378 3.914 7.301 1.00 97.62 83 ALA A O 1
ATOM 617 N N . SER A 1 84 ? -2.696 2.722 8.178 1.00 97.75 84 SER A N 1
ATOM 618 C CA . SER A 1 84 ? -3.557 1.641 8.669 1.00 97.75 84 SER A CA 1
ATOM 619 C C . SER A 1 84 ? -4.489 2.101 9.795 1.00 97.75 84 SER A C 1
ATOM 621 O O . SER A 1 84 ? -5.647 1.681 9.826 1.00 97.75 84 SER A O 1
ATOM 623 N N . ASP A 1 85 ? -4.010 2.951 10.707 1.00 97.81 85 ASP A N 1
ATOM 624 C CA . ASP A 1 85 ? -4.811 3.544 11.783 1.00 97.81 85 ASP A CA 1
ATOM 625 C C . ASP A 1 85 ? -5.913 4.453 11.220 1.00 97.81 85 ASP A C 1
ATOM 627 O O . ASP A 1 85 ? -7.072 4.291 11.605 1.00 97.81 85 ASP A O 1
ATOM 631 N N . THR A 1 86 ? -5.595 5.317 10.245 1.00 97.44 86 THR A N 1
ATOM 632 C CA . THR A 1 86 ? -6.579 6.168 9.549 1.00 97.44 86 THR A CA 1
ATOM 633 C C . THR A 1 86 ? -7.732 5.333 8.991 1.00 97.44 86 THR A C 1
ATOM 635 O O . THR A 1 86 ? -8.906 5.637 9.210 1.00 97.44 86 THR A O 1
ATOM 638 N N . GLN A 1 87 ? -7.426 4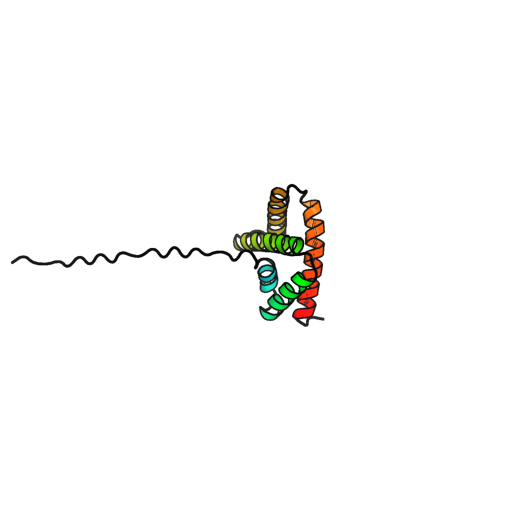.248 8.275 1.00 97.00 87 GLN A N 1
ATOM 639 C CA . GLN A 1 87 ? -8.461 3.405 7.669 1.00 97.00 87 GLN A CA 1
ATOM 640 C C . GLN A 1 87 ? -9.212 2.566 8.707 1.00 97.00 87 GLN A C 1
ATOM 642 O O . GLN A 1 87 ? -10.415 2.338 8.565 1.00 97.00 87 GLN A O 1
ATOM 647 N N . ALA A 1 88 ? -8.546 2.144 9.784 1.00 97.31 88 ALA A N 1
ATOM 648 C CA . ALA A 1 88 ? -9.201 1.441 10.881 1.00 97.31 88 ALA A CA 1
ATOM 649 C C . ALA A 1 88 ? -10.238 2.333 11.577 1.00 97.31 88 ALA A C 1
ATOM 651 O O . ALA A 1 88 ? -11.360 1.882 11.822 1.00 97.31 88 ALA A O 1
ATOM 652 N N . GLU A 1 89 ? -9.890 3.598 11.828 1.00 97.50 89 GLU A N 1
ATOM 653 C CA . GLU A 1 89 ? -10.798 4.604 12.381 1.00 97.50 89 GLU A CA 1
ATOM 654 C C . GLU A 1 89 ? -11.993 4.845 11.450 1.00 97.50 89 GLU A C 1
ATOM 656 O O . GLU A 1 89 ? -13.139 4.752 11.895 1.00 97.50 89 GLU A O 1
ATOM 661 N N . ARG A 1 90 ? -11.748 5.049 10.147 1.00 95.31 90 ARG A N 1
ATOM 662 C CA . ARG A 1 90 ? -12.812 5.245 9.142 1.00 95.31 90 ARG A CA 1
ATOM 663 C C . ARG A 1 90 ? -13.796 4.076 9.079 1.00 95.31 90 ARG A C 1
ATOM 665 O O . ARG A 1 90 ? -14.992 4.296 8.908 1.00 95.31 90 ARG A O 1
ATOM 672 N N . LEU A 1 91 ? -13.305 2.846 9.223 1.00 94.62 91 LEU A N 1
ATOM 673 C CA . LEU A 1 91 ? -14.117 1.627 9.175 1.00 94.62 91 LEU A CA 1
ATOM 674 C C . LEU A 1 91 ? -14.718 1.231 10.534 1.00 94.62 91 LEU A C 1
ATOM 676 O O . LEU A 1 91 ? -15.492 0.276 10.602 1.00 94.62 91 LEU A O 1
ATOM 680 N N . GLY A 1 92 ? -14.365 1.918 11.626 1.00 97.25 92 GLY A N 1
ATOM 681 C CA . GLY A 1 92 ? -14.818 1.569 12.975 1.00 97.25 92 GLY A CA 1
ATOM 682 C C . GLY A 1 92 ? -14.304 0.208 13.465 1.00 97.25 92 GLY A C 1
ATOM 683 O O . GLY A 1 92 ? -14.964 -0.457 14.268 1.00 97.25 92 GLY A O 1
ATOM 684 N N . VAL A 1 93 ? -13.138 -0.231 12.982 1.00 96.38 93 VAL A N 1
ATOM 685 C CA . VAL A 1 93 ? -12.514 -1.511 13.349 1.00 96.38 93 VAL A CA 1
ATOM 686 C C . VAL A 1 93 ? -11.234 -1.291 14.150 1.00 96.38 93 VAL A C 1
ATOM 688 O O . VAL A 1 93 ? -10.655 -0.213 14.174 1.00 96.38 93 VAL A O 1
ATOM 691 N N . LYS A 1 94 ? -10.745 -2.339 14.820 1.00 96.19 94 LYS A N 1
ATOM 692 C CA . LYS A 1 94 ? -9.429 -2.283 15.472 1.00 96.19 94 LYS A CA 1
A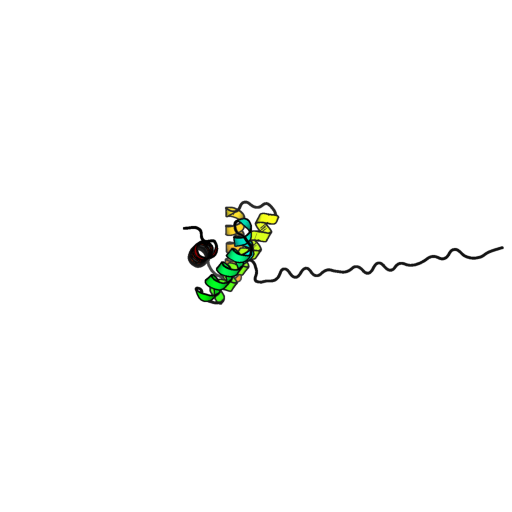TOM 693 C C . LYS A 1 94 ? -8.321 -2.368 14.424 1.00 96.19 94 LYS A C 1
ATOM 695 O O . LYS A 1 94 ? -8.333 -3.307 13.624 1.00 96.19 94 LYS A O 1
ATOM 700 N N . THR A 1 95 ? -7.299 -1.518 14.531 1.00 94.12 95 THR A N 1
ATOM 701 C CA . THR A 1 95 ? -6.102 -1.554 13.669 1.00 94.12 95 THR A CA 1
ATOM 702 C C . THR A 1 95 ? -5.481 -2.942 13.600 1.00 94.12 95 THR A C 1
ATOM 704 O O . THR A 1 95 ? -5.157 -3.429 12.526 1.00 94.12 95 THR A O 1
ATOM 707 N N . SER A 1 96 ? -5.383 -3.659 14.722 1.00 92.94 96 SER A N 1
ATOM 708 C CA . SER A 1 96 ? -4.815 -5.015 14.736 1.00 92.94 96 SER A CA 1
ATOM 709 C C . SER A 1 96 ? -5.615 -6.036 13.916 1.00 92.94 96 SER A C 1
ATOM 711 O O . SER A 1 96 ? -5.042 -7.009 13.425 1.00 92.94 96 SER A O 1
ATOM 713 N N . GLY A 1 97 ? -6.927 -5.839 13.758 1.00 92.00 97 GLY A N 1
ATOM 714 C CA . GLY A 1 97 ? -7.764 -6.638 12.863 1.00 92.00 97 GLY A CA 1
ATOM 715 C C . GLY A 1 97 ? -7.519 -6.277 11.400 1.00 92.00 97 GLY A C 1
ATOM 716 O O . GLY A 1 97 ? -7.292 -7.165 10.579 1.00 92.00 97 GLY A O 1
ATOM 717 N N . LEU A 1 98 ? -7.475 -4.977 11.104 1.00 95.12 98 LEU A N 1
ATOM 718 C CA . LEU A 1 98 ? -7.181 -4.455 9.772 1.00 95.12 98 LEU A CA 1
ATOM 719 C C . LEU A 1 98 ? -5.784 -4.873 9.291 1.00 95.12 98 LEU A C 1
ATOM 721 O O . LEU A 1 98 ? -5.659 -5.400 8.193 1.00 95.12 98 LEU A O 1
ATOM 725 N N . LEU A 1 99 ? -4.757 -4.785 10.138 1.00 93.81 99 LEU A N 1
ATOM 726 C CA . LEU A 1 99 ? -3.396 -5.224 9.818 1.00 93.81 99 LEU A CA 1
ATOM 727 C C . LEU A 1 99 ? -3.319 -6.719 9.496 1.00 93.81 99 LEU A C 1
ATOM 729 O O . LEU A 1 99 ? -2.545 -7.129 8.638 1.00 93.81 99 LEU A O 1
ATOM 733 N N . LYS A 1 100 ? -4.108 -7.578 10.156 1.00 93.56 100 LYS A N 1
ATOM 734 C CA . LYS A 1 100 ? -4.153 -9.009 9.799 1.00 93.56 100 LYS A CA 1
ATOM 735 C C . LYS A 1 100 ? -4.718 -9.216 8.395 1.00 93.56 100 LYS A C 1
ATOM 737 O O . LYS A 1 100 ? -4.163 -10.018 7.644 1.00 93.56 100 LYS A O 1
ATOM 742 N N . ARG A 1 101 ? -5.784 -8.485 8.057 1.00 93.44 101 ARG A N 1
ATOM 743 C CA . ARG A 1 101 ? -6.421 -8.482 6.734 1.00 93.44 101 ARG A CA 1
ATOM 744 C C . ARG A 1 101 ? -5.437 -7.988 5.667 1.00 93.44 101 ARG A C 1
ATOM 746 O O . ARG A 1 101 ? -5.124 -8.726 4.738 1.00 93.44 101 ARG A O 1
ATOM 753 N N . THR A 1 102 ? -4.839 -6.816 5.861 1.00 95.44 102 THR A N 1
ATOM 754 C CA . THR A 1 102 ? -3.926 -6.195 4.886 1.00 95.44 102 THR A CA 1
ATOM 755 C C . THR A 1 102 ? -2.589 -6.920 4.765 1.00 95.44 102 THR A C 1
ATOM 757 O O . THR A 1 102 ? -2.018 -6.962 3.681 1.00 95.44 102 THR A O 1
ATOM 760 N N . ASN A 1 103 ? -2.123 -7.613 5.809 1.00 95.50 103 ASN A N 1
ATOM 761 C CA . ASN A 1 103 ? -0.962 -8.502 5.710 1.00 95.50 103 ASN A CA 1
ATOM 762 C C . ASN A 1 103 ? -1.193 -9.691 4.768 1.00 95.50 103 ASN A C 1
ATOM 764 O O . ASN A 1 103 ? -0.241 -10.160 4.140 1.00 95.50 103 ASN A O 1
ATOM 768 N N . ALA A 1 104 ? -2.417 -10.224 4.696 1.00 95.88 104 ALA A N 1
ATOM 769 C CA . ALA A 1 104 ? -2.742 -11.281 3.741 1.00 95.88 104 ALA A CA 1
ATOM 770 C C . ALA A 1 104 ? -2.710 -10.745 2.305 1.00 95.88 104 ALA A C 1
ATOM 772 O O . ALA A 1 104 ? -2.052 -11.342 1.454 1.00 95.88 104 ALA A O 1
ATOM 773 N N . ILE A 1 105 ? -3.309 -9.573 2.085 1.00 97.50 105 ILE A N 1
ATOM 774 C CA . ILE A 1 105 ? -3.321 -8.888 0.788 1.00 97.50 105 ILE A CA 1
ATOM 775 C C . ILE A 1 105 ? -1.892 -8.542 0.350 1.00 97.50 105 ILE A C 1
ATOM 777 O O . ILE A 1 105 ? -1.489 -8.881 -0.755 1.00 97.50 105 ILE A O 1
ATOM 781 N N . GLY A 1 106 ? -1.066 -7.989 1.242 1.00 96.50 106 GLY A N 1
ATOM 782 C CA . GLY A 1 106 ? 0.328 -7.665 0.940 1.00 96.50 106 GLY A CA 1
ATOM 783 C C . GLY A 1 106 ? 1.195 -8.886 0.607 1.00 96.50 106 GLY A C 1
ATOM 784 O O . GLY A 1 106 ? 2.135 -8.773 -0.177 1.00 96.50 106 GLY A O 1
ATOM 785 N N . ARG A 1 107 ? 0.892 -10.076 1.152 1.00 97.50 107 ARG A N 1
ATOM 786 C CA . ARG A 1 107 ? 1.550 -11.324 0.714 1.00 97.50 107 ARG A CA 1
ATOM 787 C C . ARG A 1 107 ? 1.132 -11.714 -0.700 1.00 97.50 107 ARG A C 1
ATOM 789 O O . ARG A 1 107 ? 2.008 -12.066 -1.485 1.00 97.50 107 ARG A O 1
ATOM 796 N N . ALA A 1 108 ? -0.161 -11.635 -1.014 1.00 97.56 108 ALA A N 1
ATOM 797 C CA . ALA A 1 108 ? -0.662 -11.887 -2.364 1.00 97.56 108 ALA A CA 1
ATOM 798 C C . ALA A 1 108 ? -0.060 -10.894 -3.370 1.00 97.56 108 ALA A C 1
ATOM 800 O O . ALA A 1 108 ? 0.417 -11.305 -4.422 1.00 97.56 108 ALA A O 1
ATOM 801 N N . HIS A 1 109 ? 0.036 -9.613 -3.002 1.00 97.25 109 HIS A N 1
ATOM 802 C CA . HIS A 1 109 ? 0.649 -8.584 -3.835 1.00 97.25 109 HIS A CA 1
ATOM 803 C C . HIS A 1 109 ? 2.122 -8.893 -4.127 1.00 97.25 109 HIS A C 1
ATOM 805 O O . HIS A 1 109 ? 2.520 -8.923 -5.285 1.00 97.25 109 HIS A O 1
ATOM 811 N N . ARG A 1 110 ? 2.925 -9.228 -3.106 1.00 96.50 110 ARG A N 1
ATOM 812 C CA . ARG A 1 110 ? 4.332 -9.622 -3.311 1.00 96.50 110 ARG A CA 1
ATOM 813 C C . ARG A 1 110 ? 4.487 -10.873 -4.178 1.00 96.50 110 ARG A C 1
ATOM 815 O O . ARG A 1 110 ? 5.425 -10.945 -4.963 1.00 96.50 110 ARG A O 1
ATOM 822 N N . ALA A 1 111 ? 3.587 -11.848 -4.048 1.00 96.88 111 ALA A N 1
ATOM 823 C CA . ALA A 1 111 ? 3.592 -13.029 -4.909 1.00 96.88 111 ALA A CA 1
ATOM 824 C C . ALA A 1 111 ? 3.261 -12.672 -6.369 1.00 96.88 111 ALA A C 1
ATOM 826 O O . ALA A 1 111 ? 3.920 -13.171 -7.279 1.00 96.88 111 ALA A O 1
ATOM 827 N N . ALA A 1 112 ? 2.293 -11.778 -6.587 1.00 96.75 112 ALA A N 1
ATOM 828 C CA . ALA A 1 112 ? 1.947 -11.269 -7.910 1.00 96.75 112 ALA A CA 1
ATOM 829 C C . ALA A 1 112 ? 3.105 -10.481 -8.541 1.00 96.75 112 ALA A C 1
ATOM 831 O O . ALA A 1 112 ? 3.443 -10.735 -9.692 1.00 96.75 112 ALA A O 1
ATOM 832 N N . ILE A 1 113 ? 3.759 -9.598 -7.777 1.00 96.38 113 ILE A N 1
ATOM 833 C CA . ILE A 1 113 ? 4.961 -8.872 -8.216 1.00 96.38 113 ILE A CA 1
ATOM 834 C C . ILE A 1 113 ? 6.030 -9.857 -8.671 1.00 96.38 113 ILE A C 1
ATOM 836 O O . ILE A 1 113 ? 6.490 -9.752 -9.798 1.00 96.38 113 ILE A O 1
ATOM 840 N N . LYS A 1 114 ? 6.358 -10.853 -7.839 1.00 95.31 114 LYS A N 1
ATOM 841 C CA . LYS A 1 114 ? 7.364 -11.868 -8.163 1.00 95.31 114 LYS A CA 1
ATOM 842 C C . LYS A 1 114 ? 7.058 -12.591 -9.483 1.00 95.31 114 LYS A C 1
ATOM 844 O O . LYS A 1 114 ? 7.924 -12.736 -10.338 1.00 95.31 114 LYS A O 1
ATOM 849 N N . ALA A 1 115 ? 5.806 -13.012 -9.667 1.00 95.69 115 ALA A N 1
ATOM 850 C CA . ALA A 1 115 ? 5.373 -13.682 -10.892 1.00 95.69 115 ALA A CA 1
ATOM 851 C C . ALA A 1 115 ? 5.433 -12.770 -12.133 1.00 95.69 115 ALA A C 1
ATOM 853 O O . ALA A 1 115 ? 5.653 -13.258 -13.239 1.00 95.69 115 ALA A O 1
ATOM 854 N N . CYS A 1 116 ? 5.231 -11.462 -11.956 1.00 95.88 116 CYS A N 1
ATOM 855 C CA . CYS A 1 116 ? 5.223 -10.473 -13.031 1.00 95.88 116 CYS A CA 1
ATOM 856 C C . CYS A 1 116 ? 6.611 -9.891 -13.352 1.00 95.88 116 CYS A C 1
ATOM 858 O O . CYS A 1 116 ? 6.842 -9.520 -14.499 1.00 95.88 116 CYS A O 1
ATOM 860 N N . SER A 1 117 ? 7.528 -9.814 -12.381 1.00 93.06 117 SER A N 1
ATOM 861 C CA . SER A 1 117 ? 8.895 -9.303 -12.566 1.00 93.06 117 SER A CA 1
ATOM 862 C C . SER A 1 117 ? 9.854 -10.348 -13.145 1.00 93.06 117 SER A C 1
ATOM 864 O O . SER A 1 117 ? 10.940 -10.001 -13.605 1.00 93.06 117 SER A O 1
ATOM 866 N N . GLY A 1 118 ? 9.467 -11.629 -13.134 1.00 83.00 118 GLY A N 1
ATOM 867 C CA . GLY A 1 118 ? 10.327 -12.730 -13.573 1.00 83.00 118 GLY A CA 1
ATOM 868 C C . GLY A 1 118 ? 11.469 -13.038 -12.600 1.00 83.00 118 GLY A C 1
ATOM 869 O O . GLY A 1 118 ? 12.443 -13.679 -12.988 1.00 83.00 118 GLY A O 1
ATOM 870 N N . GLU A 1 119 ? 11.374 -12.570 -11.353 1.00 72.50 119 GLU A N 1
ATOM 871 C CA . GLU A 1 119 ? 12.309 -12.923 -10.287 1.00 72.50 119 GLU A CA 1
ATOM 872 C C . GLU A 1 119 ? 11.919 -14.282 -9.678 1.00 72.50 119 GLU A C 1
ATOM 874 O O . GLU A 1 119 ? 10.856 -14.413 -9.072 1.00 72.50 119 GLU A O 1
ATOM 879 N N . ASP A 1 120 ? 12.776 -15.298 -9.816 1.00 53.41 120 ASP A N 1
ATOM 880 C CA . ASP A 1 120 ? 12.601 -16.646 -9.237 1.00 53.41 120 ASP A CA 1
ATOM 881 C C . ASP A 1 120 ? 13.235 -16.804 -7.845 1.00 53.41 120 ASP A C 1
ATOM 883 O O . ASP A 1 120 ? 14.360 -16.312 -7.608 1.00 53.41 120 ASP A O 1
#

pLDDT: mean 85.72, std 18.99, range [38.62, 98.12]

Secondary structure (DSSP, 8-state):
----------------------TT-HHHHHHHTTS-HHHHHHHHHHHHHHS-HHHHHHHHHHHHHHHHHHHTT--HHHHHHHHHHHHHHHHTS-HHHHHHHHHHHHHHHHHHHHHHHT--

Organism: NCBI:txid2613842

Sequence (120 aa):
MRKRTLLMPATMVLMMATAHAEEGDGVTAMCLDRYDADACACASKALRGEVSAEDFELYDAIGADYMERLEAGEDMSAAWSAASDTQAERLGVKTSGLLKRTNAIGRAHRAAIKACSGED